Protein AF-A0A947BFW5-F1 (afdb_monomer_lite)

Radius of gyration: 13.89 Å; chains: 1; bounding box: 36×27×46 Å

Foldseek 3Di:
DQEAEDEDPDPDDADALVVSVVVRYYHAQNVQNVVLVVVVVVVQALQQKKWWWWAFQVRDIGIWIWGDDPNWTWIDGPVDPDTHTPVVVPGIGTQKIDGPPDIDGDD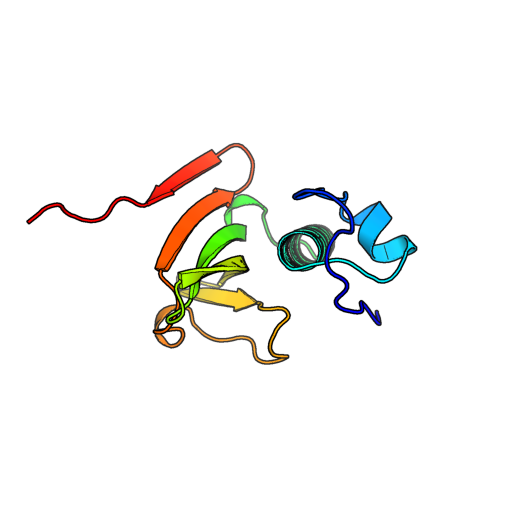DPDD

Secondary structure (DSSP, 8-state):
---EE---SSS--PPPHHHHHHHTEE-HHHHHHHHHHHHHHTT--GGGEEEEEEE-TT--EEEEEEEEETTEEEEE-SS-S-EEEGGG-TT-EEEEEEETTEEEEPPP---

Structure (mmCIF, N/CA/C/O backbone):
data_AF-A0A947BFW5-F1
#
_entry.id   AF-A0A947BFW5-F1
#
loop_
_atom_site.group_PDB
_atom_site.id
_atom_site.type_symbol
_atom_site.label_atom_id
_atom_site.label_alt_id
_atom_site.label_comp_id
_atom_site.label_asym_id
_atom_site.label_entity_id
_atom_site.label_seq_id
_atom_site.pdbx_PDB_ins_code
_atom_site.Cartn_x
_atom_site.Cartn_y
_atom_site.Cartn_z
_atom_site.occupancy
_atom_site.B_iso_or_equiv
_atom_site.auth_seq_id
_atom_site.auth_comp_id
_atom_site.auth_asym_id
_atom_site.auth_atom_id
_atom_site.pdbx_PDB_model_num
ATOM 1 N N . TRP A 1 1 ? -4.156 -3.870 -16.075 1.00 55.72 1 TRP A N 1
ATOM 2 C CA . TRP A 1 1 ? -2.977 -2.987 -16.051 1.00 55.72 1 TRP A CA 1
ATOM 3 C C . TRP A 1 1 ? -1.794 -3.835 -15.626 1.00 55.72 1 TRP A C 1
ATOM 5 O O . TRP A 1 1 ? -1.893 -4.452 -14.576 1.00 55.72 1 TRP A O 1
ATOM 15 N N . ASN A 1 2 ? -0.742 -3.935 -16.442 1.00 75.00 2 ASN A N 1
ATOM 16 C CA . ASN A 1 2 ? 0.454 -4.709 -16.088 1.00 75.00 2 ASN A CA 1
ATOM 17 C C . ASN A 1 2 ? 1.487 -3.764 -15.470 1.00 75.00 2 ASN A C 1
ATOM 19 O O . ASN A 1 2 ? 2.324 -3.225 -16.189 1.00 75.00 2 ASN A O 1
ATOM 23 N N . LEU A 1 3 ? 1.380 -3.541 -14.160 1.00 83.62 3 LEU A N 1
ATOM 24 C CA . LEU A 1 3 ? 2.415 -2.875 -13.370 1.00 83.62 3 LEU A CA 1
ATOM 25 C C . LEU A 1 3 ? 3.504 -3.897 -13.034 1.00 83.62 3 LEU A C 1
ATOM 27 O O . LEU A 1 3 ? 3.193 -4.991 -12.562 1.00 83.62 3 LEU A O 1
ATOM 31 N N . ARG A 1 4 ? 4.768 -3.562 -13.291 1.00 88.56 4 ARG A N 1
ATOM 32 C CA . ARG A 1 4 ? 5.925 -4.398 -12.939 1.00 88.56 4 ARG A CA 1
ATOM 33 C C . ARG A 1 4 ? 6.634 -3.830 -11.720 1.00 88.56 4 ARG A C 1
ATOM 35 O O . ARG A 1 4 ? 6.806 -2.619 -11.639 1.00 88.56 4 ARG A O 1
ATOM 42 N N . TYR A 1 5 ? 7.058 -4.704 -10.812 1.00 88.81 5 TYR A N 1
ATOM 43 C CA . TYR A 1 5 ? 7.924 -4.289 -9.716 1.00 88.81 5 TYR A CA 1
ATOM 44 C C . TYR A 1 5 ? 9.273 -3.831 -10.274 1.00 88.81 5 TYR A C 1
ATOM 46 O O . TYR A 1 5 ? 9.897 -4.560 -11.053 1.00 88.81 5 TYR A O 1
ATOM 54 N N . GLN A 1 6 ? 9.704 -2.640 -9.886 1.00 88.44 6 GLN A N 1
ATOM 55 C CA . GLN A 1 6 ? 11.024 -2.105 -10.163 1.00 88.44 6 GLN A CA 1
ATOM 56 C C . GLN A 1 6 ? 11.413 -1.199 -9.002 1.00 88.44 6 GLN A C 1
ATOM 58 O O . GLN A 1 6 ? 10.719 -0.224 -8.751 1.00 88.44 6 GLN A O 1
ATOM 63 N N . ASP A 1 7 ? 12.507 -1.561 -8.337 1.00 84.69 7 ASP A N 1
ATOM 64 C CA . ASP A 1 7 ? 13.103 -0.772 -7.262 1.00 84.69 7 ASP A CA 1
ATOM 65 C C . ASP A 1 7 ? 13.685 0.536 -7.807 1.00 84.69 7 ASP A C 1
ATOM 67 O O . ASP A 1 7 ? 14.087 0.611 -8.983 1.00 84.69 7 ASP A O 1
ATOM 71 N N . ASP A 1 8 ? 13.770 1.541 -6.951 1.00 79.44 8 ASP A N 1
ATOM 72 C CA . ASP A 1 8 ? 14.330 2.826 -7.320 1.00 79.44 8 ASP A CA 1
ATOM 73 C C . ASP A 1 8 ? 15.853 2.771 -7.443 1.00 79.44 8 ASP A C 1
ATOM 75 O O . ASP A 1 8 ? 16.577 2.106 -6.702 1.00 79.44 8 ASP A O 1
ATOM 79 N N . ALA A 1 9 ? 16.379 3.500 -8.429 1.00 69.31 9 ALA A N 1
ATOM 80 C CA . ALA A 1 9 ? 17.817 3.518 -8.684 1.00 69.31 9 ALA A CA 1
ATOM 81 C C . ALA A 1 9 ? 18.600 4.310 -7.619 1.00 69.31 9 ALA A C 1
ATOM 83 O O . ALA A 1 9 ? 19.794 4.064 -7.435 1.00 69.31 9 ALA A O 1
ATOM 84 N N . TYR A 1 10 ? 17.954 5.278 -6.953 1.00 61.44 10 TYR A N 1
ATOM 85 C CA . TYR A 1 10 ? 18.573 6.185 -5.985 1.00 61.44 10 TYR A CA 1
ATOM 86 C C . TYR A 1 10 ? 17.562 6.698 -4.952 1.00 61.44 10 TYR A C 1
ATOM 88 O O . TYR A 1 10 ? 16.753 7.571 -5.265 1.00 61.44 10 TYR A O 1
ATOM 96 N N . GLY A 1 11 ? 17.704 6.259 -3.698 1.00 68.81 11 GLY A N 1
ATOM 97 C CA . GLY A 1 11 ? 16.794 6.660 -2.618 1.00 68.81 11 GLY A CA 1
ATOM 98 C C . GLY A 1 11 ? 15.371 6.126 -2.816 1.00 68.81 11 GLY A C 1
ATOM 99 O O . GLY A 1 11 ? 15.155 5.307 -3.696 1.00 68.81 11 GLY A O 1
ATOM 100 N N . ASP A 1 12 ? 14.445 6.599 -1.982 1.00 74.81 12 ASP A N 1
ATOM 101 C CA . ASP A 1 12 ? 13.010 6.267 -2.005 1.00 74.81 12 ASP A CA 1
ATOM 102 C C . ASP A 1 12 ? 12.256 7.401 -2.733 1.00 74.81 12 ASP A C 1
ATOM 104 O O . ASP A 1 12 ? 12.147 8.515 -2.200 1.00 74.81 12 ASP A O 1
ATOM 108 N N . GLN A 1 13 ? 11.844 7.193 -3.990 1.00 78.25 13 GLN A N 1
ATOM 109 C CA . GLN A 1 13 ? 11.209 8.193 -4.859 1.00 78.25 13 GLN A CA 1
ATOM 110 C C . GLN A 1 13 ? 9.745 7.876 -5.159 1.00 78.25 13 GLN A C 1
ATOM 112 O O . GLN A 1 13 ? 9.364 7.316 -6.186 1.00 78.25 13 GLN A O 1
ATOM 117 N N . TRP A 1 14 ? 8.890 8.496 -4.357 1.00 79.50 14 TRP A N 1
ATOM 118 C CA . TRP A 1 14 ? 7.451 8.350 -4.481 1.00 79.50 14 TRP A CA 1
ATOM 119 C C . TRP A 1 14 ? 6.931 8.944 -5.796 1.00 79.50 14 TRP A C 1
ATOM 121 O O . TRP A 1 14 ? 6.973 10.164 -6.016 1.00 79.50 14 TRP A O 1
ATOM 131 N N . SER A 1 15 ? 6.368 8.102 -6.662 1.00 82.50 15 SER A N 1
ATOM 132 C CA . SER A 1 15 ? 5.740 8.525 -7.909 1.00 82.50 15 SER A CA 1
ATOM 133 C C . SER A 1 15 ? 4.229 8.693 -7.750 1.00 82.50 15 SER A C 1
ATOM 135 O O . SER A 1 15 ? 3.514 7.918 -7.118 1.00 82.50 15 SER A O 1
ATOM 137 N N . SER A 1 16 ? 3.685 9.737 -8.381 1.00 84.19 16 SER A N 1
ATOM 138 C CA . SER A 1 16 ? 2.230 9.923 -8.404 1.00 84.19 16 SER A CA 1
ATOM 139 C C . SER A 1 16 ? 1.538 8.756 -9.122 1.00 84.19 16 SER A C 1
ATOM 141 O O . SER A 1 16 ? 2.020 8.281 -10.152 1.00 84.19 16 SER A O 1
ATOM 143 N N . ALA A 1 17 ? 0.347 8.361 -8.663 1.00 85.62 17 ALA A N 1
ATOM 144 C CA . ALA A 1 17 ? -0.410 7.271 -9.281 1.00 85.62 17 ALA A CA 1
ATOM 145 C C . ALA A 1 17 ? -0.607 7.409 -10.811 1.00 85.62 17 ALA A C 1
ATOM 147 O O . ALA A 1 17 ? -0.448 6.408 -11.512 1.00 85.62 17 ALA A O 1
ATOM 148 N N . PRO A 1 18 ? -0.902 8.600 -11.385 1.00 85.75 18 PRO A N 1
ATOM 149 C CA . PRO A 1 18 ? -0.953 8.762 -12.839 1.00 85.75 18 PRO A CA 1
ATOM 150 C C . PRO A 1 18 ? 0.381 8.460 -13.531 1.00 85.75 18 PRO A C 1
ATOM 152 O O . PRO A 1 18 ? 0.379 7.823 -14.582 1.00 85.75 18 PRO A O 1
ATOM 155 N N . ALA A 1 19 ? 1.507 8.882 -12.945 1.00 86.62 19 ALA A N 1
ATOM 156 C CA . ALA A 1 19 ? 2.838 8.615 -13.486 1.00 86.62 19 ALA A CA 1
ATOM 157 C C . ALA A 1 19 ? 3.167 7.116 -13.436 1.00 86.62 19 ALA A C 1
ATOM 159 O O . ALA A 1 19 ? 3.565 6.548 -14.453 1.00 86.62 19 ALA A O 1
ATOM 160 N N . THR A 1 20 ? 2.913 6.461 -12.301 1.00 88.00 20 THR A N 1
ATOM 161 C CA . THR A 1 20 ? 3.108 5.016 -12.104 1.00 88.00 20 THR A CA 1
ATOM 162 C C . THR A 1 20 ? 2.281 4.200 -13.100 1.00 88.00 20 THR A C 1
ATOM 164 O O . THR A 1 20 ? 2.800 3.309 -13.775 1.00 88.00 20 THR A O 1
ATOM 167 N N . LEU A 1 21 ? 1.002 4.548 -13.275 1.00 86.31 21 LEU A N 1
ATOM 168 C CA . LEU A 1 21 ? 0.117 3.888 -14.239 1.00 86.31 21 LEU A CA 1
ATOM 169 C C . LEU A 1 21 ? 0.542 4.124 -15.696 1.00 86.31 21 LEU A C 1
ATOM 171 O O . LEU A 1 21 ? 0.399 3.215 -16.513 1.00 86.31 21 LEU A O 1
ATOM 175 N N . ALA A 1 22 ? 1.061 5.310 -16.027 1.00 88.19 22 ALA A N 1
ATOM 176 C CA . ALA A 1 22 ? 1.532 5.634 -17.372 1.00 88.19 22 ALA A CA 1
ATOM 177 C C . ALA A 1 22 ? 2.844 4.917 -17.726 1.00 88.19 22 ALA A C 1
ATOM 179 O O . ALA A 1 22 ? 2.974 4.402 -18.836 1.00 88.19 22 ALA A O 1
ATOM 180 N N . ARG A 1 23 ? 3.806 4.859 -16.793 1.00 89.88 23 ARG A N 1
ATOM 181 C CA . ARG A 1 23 ? 5.107 4.201 -17.012 1.00 89.88 23 ARG A CA 1
ATOM 182 C C . ARG A 1 23 ? 5.027 2.674 -16.914 1.00 89.88 23 ARG A C 1
ATOM 184 O O . ARG A 1 23 ? 5.807 1.979 -17.558 1.00 89.88 23 ARG A O 1
ATOM 191 N N . GLY A 1 24 ? 4.064 2.142 -16.155 1.00 89.75 24 GLY A N 1
ATOM 192 C CA . GLY A 1 24 ? 3.805 0.702 -16.048 1.00 89.75 24 GLY A CA 1
ATOM 193 C C . GLY A 1 24 ? 4.765 -0.058 -15.124 1.00 89.75 24 GLY A C 1
ATOM 194 O O . GLY A 1 24 ? 4.841 -1.285 -15.202 1.00 89.75 24 GLY A O 1
ATOM 195 N N . TYR A 1 25 ? 5.485 0.644 -14.251 1.00 89.50 25 TYR A N 1
ATOM 196 C CA . TYR A 1 25 ? 6.352 0.060 -13.227 1.00 89.50 25 TYR A CA 1
ATOM 197 C C . TYR A 1 25 ? 6.406 0.937 -11.968 1.00 89.50 25 TYR A C 1
ATOM 199 O O . TYR A 1 25 ? 5.958 2.085 -12.000 1.00 89.50 25 TYR A O 1
ATOM 207 N N . GLY A 1 26 ? 6.925 0.388 -10.875 1.00 89.69 26 GLY A N 1
ATOM 208 C CA . GLY A 1 26 ? 7.190 1.064 -9.601 1.00 89.69 26 GLY A CA 1
ATOM 209 C C . GLY A 1 26 ? 7.534 0.065 -8.506 1.00 89.69 26 GLY A C 1
ATOM 210 O O . GLY A 1 26 ? 7.519 -1.145 -8.748 1.00 89.69 26 GLY A O 1
ATOM 211 N N . ASP A 1 27 ? 7.813 0.557 -7.318 1.00 90.00 27 ASP A N 1
ATOM 212 C CA . ASP A 1 27 ? 8.112 -0.232 -6.129 1.00 90.00 27 ASP A CA 1
ATOM 213 C C . ASP A 1 27 ? 6.866 -0.390 -5.234 1.00 90.00 27 ASP A C 1
ATOM 215 O O . ASP A 1 27 ? 5.738 -0.532 -5.719 1.00 90.00 27 ASP A O 1
ATOM 219 N N . CYS A 1 28 ? 7.036 -0.514 -3.921 1.00 92.81 28 CYS A N 1
ATOM 220 C CA . CYS A 1 28 ? 5.957 -0.944 -3.040 1.00 92.81 28 CYS A CA 1
ATOM 221 C C . CYS A 1 28 ? 4.906 0.153 -2.831 1.00 92.81 28 CYS A C 1
ATOM 223 O O . CYS A 1 28 ? 3.700 -0.101 -2.959 1.00 92.81 28 CYS A O 1
ATOM 225 N N . GLU A 1 29 ? 5.339 1.372 -2.529 1.00 90.12 29 GLU A N 1
ATOM 226 C CA . GLU A 1 29 ? 4.466 2.508 -2.262 1.00 90.12 29 GLU A CA 1
ATOM 227 C C . GLU A 1 29 ? 3.804 3.010 -3.537 1.00 90.12 29 GLU A C 1
ATOM 229 O O . GLU A 1 29 ? 2.615 3.337 -3.516 1.00 90.12 29 GLU A O 1
ATOM 234 N N . ASP A 1 30 ? 4.504 2.948 -4.668 1.00 91.62 30 ASP A N 1
ATOM 235 C CA . ASP A 1 30 ? 3.956 3.298 -5.969 1.00 91.62 30 ASP A CA 1
ATOM 236 C C . ASP A 1 30 ? 2.766 2.416 -6.340 1.00 91.62 30 ASP A C 1
ATOM 238 O O . ASP A 1 30 ? 1.728 2.892 -6.818 1.00 91.62 30 ASP A O 1
ATOM 242 N N . PHE A 1 31 ? 2.879 1.111 -6.088 1.00 94.25 31 PHE A N 1
ATOM 243 C CA . PHE A 1 31 ? 1.770 0.182 -6.277 1.00 94.25 31 PHE A CA 1
ATOM 244 C C . PHE A 1 31 ? 0.609 0.490 -5.332 1.00 94.25 31 PHE A C 1
ATOM 246 O O . PHE A 1 31 ? -0.555 0.412 -5.743 1.00 94.25 31 PHE A O 1
ATOM 253 N N . ALA A 1 32 ? 0.892 0.811 -4.071 1.00 95.12 32 ALA A N 1
ATOM 254 C CA . ALA A 1 32 ? -0.138 1.108 -3.086 1.00 95.12 32 ALA A CA 1
ATOM 255 C C . ALA A 1 32 ? -0.882 2.419 -3.410 1.00 95.12 32 ALA A C 1
ATOM 257 O O . ALA A 1 32 ? -2.117 2.436 -3.392 1.00 95.12 32 ALA A O 1
ATOM 258 N N . LEU A 1 33 ? -0.168 3.470 -3.824 1.00 92.62 33 LEU A N 1
ATOM 259 C CA . LEU A 1 33 ? -0.736 4.730 -4.314 1.00 92.62 33 LEU A CA 1
ATOM 260 C C . LEU A 1 33 ? -1.540 4.532 -5.602 1.00 92.62 33 LEU A C 1
ATOM 262 O O . LEU A 1 33 ? -2.650 5.055 -5.725 1.00 92.62 33 LEU A O 1
ATOM 266 N N . ALA A 1 34 ? -1.033 3.740 -6.552 1.00 93.25 34 ALA A N 1
ATOM 267 C CA . ALA A 1 34 ? -1.762 3.423 -7.778 1.00 93.25 34 ALA A CA 1
ATOM 268 C C . ALA A 1 34 ? -3.089 2.706 -7.483 1.00 93.25 34 ALA A C 1
ATOM 270 O O . ALA A 1 34 ? -4.126 3.069 -8.044 1.00 93.25 34 ALA A O 1
ATOM 271 N N . LYS A 1 35 ? -3.090 1.727 -6.570 1.00 95.12 35 LYS A N 1
ATOM 272 C CA . LYS A 1 35 ? -4.312 1.040 -6.122 1.00 95.12 35 LYS A CA 1
ATOM 273 C C . LYS A 1 35 ? -5.279 1.994 -5.423 1.00 95.12 35 LYS A C 1
ATOM 275 O O . LYS A 1 35 ? -6.471 1.939 -5.718 1.00 95.12 35 LYS A O 1
ATOM 280 N N . MET A 1 36 ? -4.779 2.869 -4.547 1.00 94.75 36 MET A N 1
ATOM 281 C CA . MET A 1 36 ? -5.595 3.857 -3.834 1.00 94.75 36 MET A CA 1
ATOM 282 C C . MET A 1 36 ? -6.317 4.766 -4.831 1.00 94.75 36 MET A C 1
ATOM 284 O O . MET A 1 36 ? -7.544 4.808 -4.838 1.00 94.75 36 MET A O 1
ATOM 288 N N . ALA A 1 37 ? -5.583 5.377 -5.764 1.00 92.50 37 ALA A N 1
ATOM 289 C CA . ALA A 1 37 ? -6.159 6.259 -6.777 1.00 92.50 37 ALA A CA 1
ATOM 290 C C . ALA A 1 37 ? -7.170 5.547 -7.696 1.00 92.50 37 ALA A C 1
ATOM 292 O O . ALA A 1 37 ? -8.166 6.137 -8.120 1.00 92.50 37 ALA A O 1
ATOM 293 N N . LEU A 1 38 ? -6.938 4.271 -8.028 1.00 93.75 38 LEU A N 1
ATOM 294 C CA . LEU A 1 38 ? -7.897 3.478 -8.801 1.00 93.75 38 LEU A CA 1
ATOM 295 C C . LEU A 1 38 ? -9.181 3.207 -8.008 1.00 93.75 38 LEU A C 1
ATOM 297 O O . LEU A 1 38 ? -10.268 3.317 -8.570 1.00 93.75 38 LEU A O 1
ATOM 301 N N . LEU A 1 39 ? -9.079 2.877 -6.721 1.00 95.19 39 LEU A N 1
ATOM 302 C CA . LEU A 1 39 ? -10.242 2.651 -5.863 1.00 95.19 39 LEU A CA 1
ATOM 303 C C . LEU A 1 39 ? -11.025 3.942 -5.593 1.00 95.19 39 LEU A C 1
ATOM 305 O O . LEU A 1 39 ? -12.254 3.903 -5.632 1.00 95.19 39 LEU A O 1
ATOM 309 N N . GLU A 1 40 ? -10.351 5.082 -5.423 1.00 92.81 40 GLU A N 1
ATOM 310 C CA . GLU A 1 40 ? -10.996 6.403 -5.352 1.00 92.81 40 GLU A CA 1
ATOM 311 C C . GLU A 1 40 ? -11.822 6.684 -6.610 1.00 92.81 40 GLU A C 1
ATOM 313 O O . GLU A 1 40 ? -12.994 7.049 -6.522 1.00 92.81 40 GLU A O 1
ATOM 318 N N . LYS A 1 41 ? -11.254 6.434 -7.800 1.00 92.38 41 LYS A N 1
ATOM 319 C CA . LYS A 1 41 ? -11.979 6.572 -9.077 1.00 92.38 41 LYS A CA 1
ATOM 320 C C . LYS A 1 41 ? -13.173 5.626 -9.203 1.00 92.38 41 LYS A C 1
ATOM 322 O O . LYS A 1 41 ? -14.112 5.936 -9.931 1.00 92.38 41 LYS A O 1
ATOM 327 N N . LEU A 1 42 ? -13.144 4.487 -8.514 1.00 95.50 42 LEU A N 1
ATOM 328 C CA . LEU A 1 42 ? -14.255 3.535 -8.433 1.00 95.50 42 LEU A CA 1
ATOM 329 C C . LEU A 1 42 ? -15.254 3.872 -7.311 1.00 95.50 42 LEU A C 1
ATOM 331 O O . LEU A 1 42 ? -16.200 3.116 -7.095 1.00 95.50 42 LEU A O 1
ATOM 335 N N . GLY A 1 43 ? -15.071 4.995 -6.610 1.00 94.69 43 GLY A N 1
ATOM 336 C CA . GLY A 1 43 ? -15.991 5.496 -5.591 1.00 94.69 43 GLY A CA 1
ATOM 337 C C . GLY A 1 43 ? -15.743 4.962 -4.180 1.00 94.69 43 GLY A C 1
ATOM 338 O O . GLY A 1 43 ? -16.609 5.121 -3.323 1.00 94.69 43 GLY A O 1
ATOM 339 N N . VAL A 1 44 ? -14.595 4.330 -3.910 1.00 94.69 44 VAL A N 1
ATOM 340 C CA . VAL A 1 44 ? -14.210 3.994 -2.530 1.00 94.69 44 VAL A CA 1
ATOM 341 C C . VAL A 1 44 ? -13.824 5.285 -1.800 1.00 94.69 44 VAL A C 1
ATOM 343 O O . VAL A 1 44 ? -12.961 6.011 -2.297 1.00 94.69 44 VAL A O 1
ATOM 346 N N . PRO A 1 45 ? -14.431 5.597 -0.641 1.00 92.50 45 PRO A N 1
ATOM 347 C CA . PRO A 1 45 ? -14.094 6.808 0.095 1.00 92.50 45 PRO A CA 1
ATOM 348 C C . PRO A 1 45 ? -12.636 6.802 0.562 1.00 92.50 45 PRO A C 1
ATOM 350 O O . PRO A 1 45 ? -12.163 5.814 1.117 1.00 92.50 45 PRO A O 1
ATOM 353 N N . GLY A 1 46 ? -11.932 7.927 0.408 1.00 90.31 46 GLY A N 1
ATOM 354 C CA . GLY A 1 46 ? -10.536 8.050 0.851 1.00 90.31 46 GLY A CA 1
ATOM 355 C C . GLY A 1 46 ? -10.336 7.787 2.349 1.00 90.31 46 GLY A C 1
ATOM 356 O O . GLY A 1 46 ? -9.301 7.271 2.740 1.00 90.31 46 GLY A O 1
ATOM 357 N N . HIS A 1 47 ? -11.345 8.066 3.185 1.00 91.38 47 HIS A N 1
ATOM 358 C CA . HIS A 1 47 ? -11.299 7.775 4.626 1.00 91.38 47 HIS A CA 1
ATOM 359 C C . HIS A 1 47 ? -11.430 6.284 4.974 1.00 91.38 47 HIS A C 1
ATOM 361 O O . HIS A 1 47 ? -11.214 5.914 6.126 1.00 91.38 47 HIS A O 1
ATOM 367 N N . ASP A 1 48 ? -11.790 5.443 4.002 1.00 95.44 48 ASP A N 1
ATOM 368 C CA . ASP A 1 48 ? -11.781 3.988 4.134 1.00 95.44 48 ASP A CA 1
ATOM 369 C C . ASP A 1 48 ? -10.454 3.382 3.650 1.00 95.44 48 ASP A C 1
ATOM 371 O O . ASP A 1 48 ? -10.309 2.162 3.666 1.00 95.44 48 ASP A O 1
ATOM 375 N N . MET A 1 49 ? -9.484 4.182 3.195 1.00 96.50 49 MET A N 1
ATOM 376 C CA . MET A 1 49 ? -8.247 3.697 2.581 1.00 96.50 49 MET A CA 1
ATOM 377 C C . MET A 1 49 ? -7.012 4.201 3.314 1.00 96.50 49 MET A C 1
ATOM 379 O O . MET A 1 49 ? -6.846 5.393 3.537 1.00 96.50 49 MET A O 1
ATOM 383 N N . TYR A 1 50 ? -6.107 3.278 3.621 1.00 96.19 50 TYR A N 1
ATOM 384 C CA . TYR A 1 50 ? -4.909 3.525 4.405 1.00 96.19 50 TYR A CA 1
ATOM 385 C C . TYR A 1 50 ? -3.693 3.036 3.626 1.00 96.19 50 TYR A C 1
ATOM 387 O O . TYR A 1 50 ? -3.526 1.831 3.425 1.00 96.19 50 TYR A O 1
ATOM 395 N N . LEU A 1 51 ? -2.834 3.954 3.194 1.00 95.56 51 LEU A N 1
ATOM 396 C CA . LEU A 1 51 ? -1.482 3.604 2.770 1.00 95.56 51 LEU A CA 1
ATOM 397 C C . LEU A 1 51 ? -0.691 3.256 4.029 1.00 95.56 51 LEU A C 1
ATOM 399 O O . LEU A 1 51 ? -0.647 4.075 4.942 1.00 95.56 51 LEU A O 1
ATOM 403 N N . VAL A 1 52 ? -0.107 2.064 4.108 1.00 95.88 52 VAL A N 1
ATOM 404 C CA . VAL A 1 52 ? 0.590 1.589 5.311 1.00 95.88 52 VAL A CA 1
ATOM 405 C C . VAL A 1 52 ? 2.033 1.260 4.968 1.00 95.88 52 VAL A C 1
ATOM 407 O O . VAL A 1 52 ? 2.277 0.367 4.160 1.00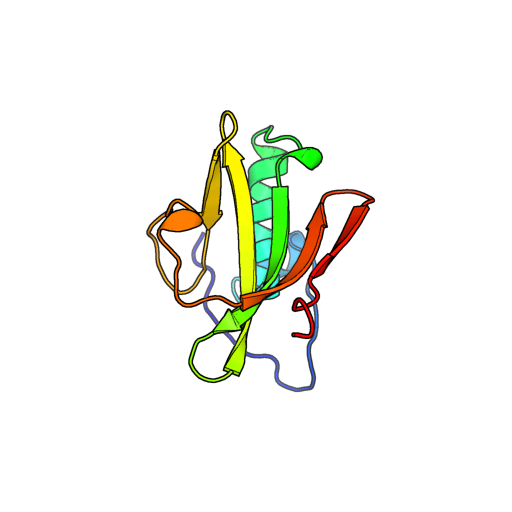 95.88 52 VAL A O 1
ATOM 410 N N . VAL A 1 53 ? 2.963 1.947 5.630 1.00 94.81 53 VAL A N 1
ATOM 411 C CA . VAL A 1 53 ? 4.390 1.610 5.650 1.00 94.81 53 VAL A CA 1
ATOM 412 C C . VAL A 1 53 ? 4.635 0.675 6.828 1.00 94.81 53 VAL A C 1
ATOM 414 O O . VAL A 1 53 ? 4.181 0.935 7.949 1.00 94.81 53 VAL A O 1
ATOM 417 N N . LEU A 1 54 ? 5.316 -0.437 6.585 1.00 95.88 54 LEU A N 1
ATOM 418 C CA . LEU A 1 54 ? 5.494 -1.518 7.550 1.00 95.88 54 LEU A CA 1
ATOM 419 C C . LEU A 1 54 ? 6.838 -2.216 7.364 1.00 95.88 54 LEU A C 1
ATOM 421 O O . LEU A 1 54 ? 7.512 -2.024 6.358 1.00 95.88 54 LEU A O 1
ATOM 425 N N . ARG A 1 55 ? 7.193 -3.075 8.319 1.00 94.88 55 ARG A N 1
ATOM 426 C CA . ARG A 1 55 ? 8.279 -4.049 8.162 1.00 94.88 55 ARG A CA 1
ATOM 427 C C . ARG A 1 55 ? 7.751 -5.464 8.150 1.00 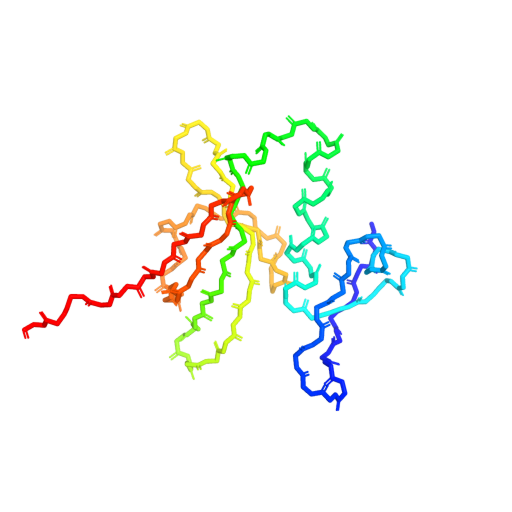94.88 55 ARG A C 1
ATOM 429 O O . ARG A 1 55 ? 6.812 -5.783 8.885 1.00 94.88 55 ARG A O 1
ATOM 436 N N . ASP A 1 56 ? 8.366 -6.313 7.341 1.00 93.06 56 ASP A N 1
ATOM 437 C CA . ASP A 1 56 ? 8.100 -7.746 7.372 1.00 93.06 56 ASP A CA 1
ATOM 438 C C . ASP A 1 56 ? 8.905 -8.473 8.469 1.00 93.06 56 ASP A C 1
ATOM 440 O O . ASP A 1 56 ? 9.579 -7.873 9.317 1.00 93.06 56 ASP A O 1
ATOM 444 N N . ARG A 1 57 ? 8.814 -9.807 8.496 1.00 91.56 57 ARG A N 1
ATOM 445 C CA . ARG A 1 57 ? 9.519 -10.641 9.482 1.00 91.56 57 ARG A CA 1
ATOM 446 C C . ARG A 1 57 ? 11.037 -10.554 9.370 1.00 91.56 57 ARG A C 1
ATOM 448 O O . ARG A 1 57 ? 11.711 -10.816 10.362 1.00 91.56 57 ARG A O 1
ATOM 455 N N . GLN A 1 58 ? 11.552 -10.202 8.199 1.00 92.62 58 GLN A N 1
ATOM 456 C CA . GLN A 1 58 ? 12.969 -10.021 7.913 1.00 92.62 58 GLN A CA 1
ATOM 457 C C . GLN A 1 58 ? 13.438 -8.586 8.205 1.00 92.62 58 GLN A C 1
ATOM 459 O O . GLN A 1 58 ? 14.596 -8.272 7.957 1.00 92.62 58 GLN A O 1
ATOM 464 N N . ASP A 1 59 ? 12.561 -7.747 8.770 1.00 91.12 59 ASP A N 1
ATOM 465 C CA . ASP A 1 59 ? 12.790 -6.325 9.048 1.00 91.12 59 ASP A CA 1
ATOM 466 C C . ASP A 1 59 ? 13.026 -5.477 7.787 1.00 91.12 59 ASP A C 1
ATOM 468 O O . ASP A 1 59 ? 13.585 -4.386 7.859 1.00 91.12 59 ASP A O 1
ATOM 472 N N . VAL A 1 60 ? 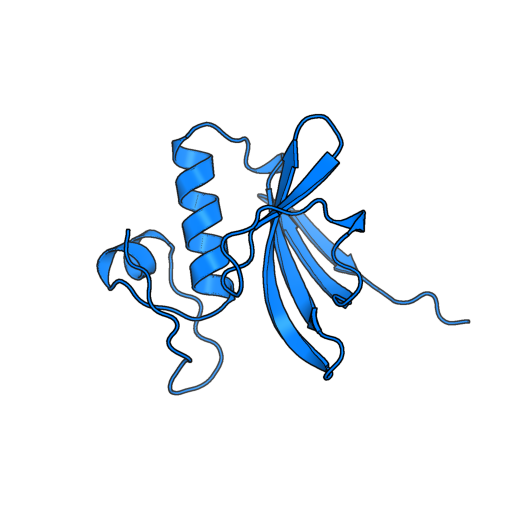12.558 -5.963 6.633 1.00 92.19 60 VAL A N 1
ATOM 473 C CA . VAL A 1 60 ? 12.598 -5.225 5.369 1.00 92.19 60 VAL A CA 1
ATOM 474 C C . VAL A 1 60 ? 11.367 -4.331 5.279 1.00 92.19 60 VAL A C 1
ATOM 476 O O . VAL A 1 60 ? 10.246 -4.770 5.561 1.00 92.19 60 VAL A O 1
ATOM 479 N N . GLU A 1 61 ? 11.580 -3.070 4.904 1.00 93.12 61 GLU A N 1
ATOM 480 C CA . GLU A 1 61 ? 10.503 -2.100 4.714 1.00 93.12 61 GLU A CA 1
ATOM 481 C C . GLU A 1 61 ? 9.641 -2.459 3.496 1.00 93.12 61 GLU A C 1
ATOM 483 O O . GLU A 1 61 ? 10.100 -3.027 2.503 1.00 93.12 61 GLU A O 1
ATOM 488 N N . HIS A 1 62 ? 8.343 -2.202 3.622 1.00 95.50 62 HIS A N 1
ATOM 489 C CA . HIS A 1 62 ? 7.335 -2.505 2.616 1.00 95.50 62 HIS A CA 1
ATOM 490 C C . HIS A 1 62 ? 6.185 -1.507 2.716 1.00 95.50 62 HIS A C 1
ATOM 492 O O . HIS A 1 62 ? 5.938 -0.929 3.779 1.00 95.50 62 HIS A O 1
ATOM 498 N N . ALA A 1 63 ? 5.422 -1.374 1.637 1.00 96.06 63 ALA A N 1
ATOM 499 C CA . ALA A 1 63 ? 4.219 -0.559 1.610 1.00 96.06 63 ALA A CA 1
ATOM 500 C C . ALA A 1 63 ? 3.040 -1.326 1.006 1.00 96.06 63 ALA A C 1
ATOM 502 O O . ALA A 1 63 ? 3.160 -2.030 0.003 1.00 96.06 63 ALA A O 1
ATOM 503 N N . ILE A 1 64 ? 1.877 -1.186 1.638 1.00 97.25 64 ILE A N 1
ATOM 504 C CA . ILE A 1 64 ? 0.624 -1.822 1.220 1.00 97.25 64 ILE A CA 1
ATOM 505 C C . ILE A 1 64 ? -0.523 -0.816 1.248 1.00 97.25 64 ILE A C 1
ATOM 507 O O . ILE A 1 64 ? -0.449 0.230 1.894 1.00 97.25 64 ILE A O 1
ATOM 511 N N . LEU A 1 65 ? -1.634 -1.184 0.615 1.00 97.69 65 LEU A N 1
ATOM 512 C CA . LEU A 1 65 ? -2.910 -0.507 0.805 1.00 97.69 65 LEU A CA 1
ATOM 513 C C . LEU A 1 65 ? -3.821 -1.366 1.687 1.00 97.69 65 LEU A C 1
ATOM 515 O O . LEU A 1 65 ? -4.109 -2.511 1.344 1.00 97.69 65 LEU A O 1
ATOM 519 N N . ALA A 1 66 ? -4.316 -0.814 2.790 1.00 97.62 66 ALA A N 1
ATOM 520 C CA . ALA A 1 66 ? -5.397 -1.399 3.574 1.00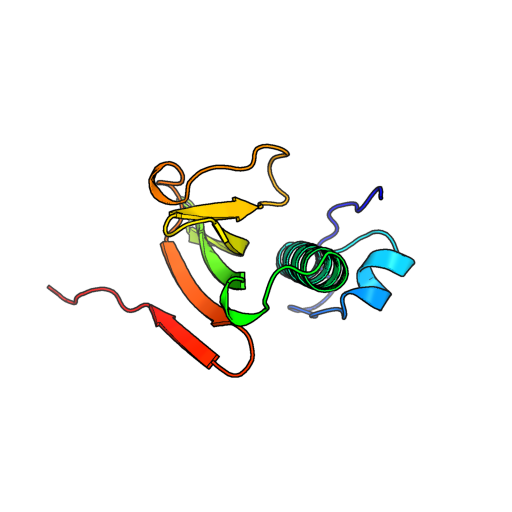 97.62 66 ALA A CA 1
ATOM 521 C C . ALA A 1 66 ? -6.706 -0.641 3.313 1.00 97.62 66 ALA A C 1
ATOM 523 O O . ALA A 1 66 ? -6.717 0.584 3.246 1.00 97.62 66 ALA A O 1
ATOM 524 N N . VAL A 1 67 ? -7.819 -1.358 3.162 1.00 97.62 67 VAL A N 1
ATOM 525 C CA . VAL A 1 67 ? -9.132 -0.781 2.840 1.00 97.62 67 VAL A CA 1
ATOM 526 C C . VAL A 1 67 ? -10.177 -1.298 3.819 1.00 97.62 67 VAL A C 1
ATOM 528 O O . VAL A 1 67 ? -10.345 -2.509 3.966 1.00 97.62 67 VAL A O 1
ATOM 531 N N . ASN A 1 68 ? -10.904 -0.398 4.471 1.00 96.44 68 ASN A N 1
ATOM 532 C CA . ASN A 1 68 ? -12.058 -0.731 5.288 1.00 96.44 68 ASN A CA 1
ATOM 533 C C . ASN A 1 68 ? -13.230 -1.143 4.387 1.00 96.44 68 ASN A C 1
ATOM 535 O O . ASN A 1 68 ? -13.700 -0.398 3.528 1.00 96.44 68 ASN A O 1
ATOM 539 N N . ARG A 1 69 ? -13.709 -2.370 4.575 1.00 94.25 69 ARG A N 1
ATOM 540 C CA . ARG A 1 69 ? -14.900 -2.914 3.929 1.00 94.25 69 ARG A CA 1
ATOM 541 C C . ARG A 1 69 ? -15.851 -3.399 5.011 1.00 94.25 69 ARG A C 1
ATOM 543 O O . ARG A 1 69 ? -15.685 -4.493 5.543 1.00 94.25 69 ARG A O 1
ATOM 550 N N . GLY A 1 70 ? -16.849 -2.578 5.339 1.00 92.31 70 GLY A N 1
ATOM 551 C CA . GLY A 1 70 ? -17.899 -2.950 6.292 1.00 92.31 70 GLY A CA 1
ATOM 552 C C . GLY A 1 70 ? -17.380 -3.219 7.709 1.00 92.31 70 GLY A C 1
ATOM 553 O O . GLY A 1 70 ? -17.851 -4.144 8.362 1.00 92.31 70 GLY A O 1
ATOM 554 N N . GLY A 1 71 ? -16.384 -2.452 8.166 1.00 93.94 71 GLY A N 1
ATOM 555 C CA . GLY A 1 71 ? -15.780 -2.595 9.494 1.00 93.94 71 GLY A CA 1
ATOM 556 C C . GLY A 1 71 ? -14.608 -3.577 9.556 1.00 93.94 71 GLY A C 1
ATOM 557 O O . GLY A 1 71 ? -14.055 -3.793 10.632 1.00 93.94 71 GLY A O 1
ATOM 558 N N . ARG A 1 72 ? -14.205 -4.166 8.424 1.00 96.19 72 ARG A N 1
ATOM 559 C CA . ARG A 1 72 ? -13.054 -5.070 8.339 1.00 96.19 72 ARG A CA 1
ATOM 560 C C . ARG A 1 72 ? -11.994 -4.513 7.397 1.00 96.19 72 ARG A C 1
ATOM 562 O O . ARG A 1 72 ? -12.299 -4.164 6.260 1.00 96.19 72 ARG A O 1
ATOM 569 N N . LEU A 1 73 ? -10.745 -4.466 7.859 1.00 96.75 73 LEU A N 1
ATOM 570 C CA . LEU A 1 73 ? -9.609 -4.057 7.035 1.00 96.75 73 LEU A CA 1
ATOM 571 C C . LEU A 1 73 ? -9.163 -5.200 6.118 1.00 96.75 73 LEU A C 1
ATOM 573 O O . LEU A 1 73 ? -8.870 -6.307 6.576 1.00 96.75 73 LEU A O 1
ATOM 577 N N . MET A 1 74 ? -9.090 -4.897 4.828 1.00 98.06 74 MET A N 1
ATOM 578 C CA . MET A 1 74 ? -8.626 -5.782 3.766 1.00 98.06 74 MET A CA 1
ATOM 579 C C . MET A 1 74 ? -7.313 -5.245 3.198 1.00 98.06 74 MET A C 1
ATOM 581 O O . MET A 1 74 ? -7.230 -4.075 2.843 1.00 98.06 74 MET A O 1
ATOM 585 N N . VAL A 1 75 ? -6.299 -6.094 3.097 1.00 97.75 75 VAL A N 1
ATOM 586 C CA . VAL A 1 75 ? -4.959 -5.776 2.602 1.00 97.75 75 VAL A CA 1
ATOM 587 C C . VAL A 1 75 ? -4.861 -6.087 1.115 1.00 97.75 75 VAL A C 1
ATOM 589 O O . VAL A 1 75 ? -5.187 -7.191 0.672 1.00 97.75 75 VAL A O 1
ATOM 592 N N . LEU A 1 76 ? -4.386 -5.102 0.356 1.00 97.69 76 LEU A N 1
ATOM 593 C CA . LEU A 1 76 ? -4.011 -5.209 -1.043 1.00 97.69 76 LEU A CA 1
ATOM 594 C C . LEU A 1 76 ? -2.499 -4.999 -1.155 1.00 97.69 76 LEU A C 1
ATOM 596 O O . LEU A 1 76 ? -2.002 -3.873 -1.160 1.00 97.69 76 LEU A O 1
ATOM 600 N N . ASP A 1 77 ? -1.780 -6.096 -1.338 1.00 95.56 77 ASP A N 1
ATOM 601 C CA . ASP A 1 77 ? -0.320 -6.150 -1.429 1.00 95.56 77 ASP A CA 1
ATOM 602 C C . ASP A 1 77 ? 0.116 -6.361 -2.893 1.00 95.56 77 ASP 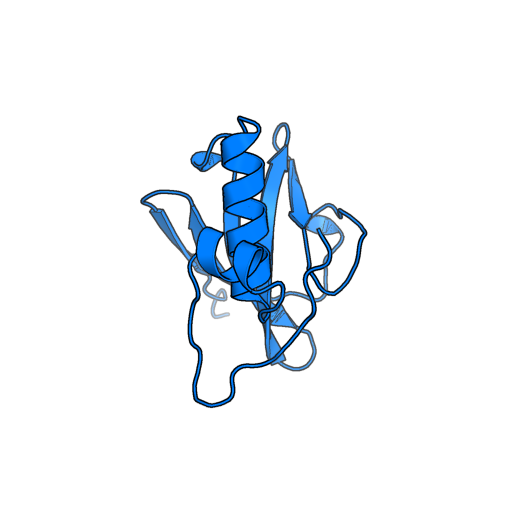A C 1
ATOM 604 O O . ASP A 1 77 ? -0.655 -6.867 -3.705 1.00 95.56 77 ASP A O 1
ATOM 608 N N . ASN A 1 78 ? 1.268 -5.843 -3.313 1.00 93.88 78 ASN A N 1
ATOM 609 C CA . ASN A 1 78 ? 1.837 -6.100 -4.644 1.00 93.88 78 ASN A CA 1
ATOM 610 C C . ASN A 1 78 ? 2.642 -7.411 -4.699 1.00 93.88 78 ASN A C 1
ATOM 612 O O . ASN A 1 78 ? 2.893 -7.905 -5.795 1.00 93.88 78 ASN A O 1
ATOM 616 N N . ARG A 1 79 ? 2.991 -8.015 -3.553 1.00 92.56 79 ARG A N 1
ATOM 617 C CA . ARG A 1 79 ? 3.671 -9.324 -3.489 1.00 92.56 79 ARG A CA 1
ATOM 618 C C . ARG A 1 79 ? 2.723 -10.515 -3.715 1.00 92.56 79 ARG A C 1
ATOM 620 O O . ARG A 1 79 ? 3.182 -11.645 -3.875 1.00 92.56 79 ARG A O 1
ATOM 627 N N . THR A 1 80 ? 1.405 -10.298 -3.728 1.00 91.44 80 THR A N 1
ATOM 628 C CA . THR A 1 80 ? 0.396 -11.342 -3.972 1.00 91.44 80 THR A CA 1
ATOM 629 C C . THR A 1 80 ? -0.882 -10.780 -4.597 1.00 91.44 80 THR A C 1
ATOM 631 O O . THR A 1 80 ? -1.321 -9.692 -4.247 1.00 91.44 80 THR A O 1
ATOM 634 N N . ASP A 1 81 ? -1.541 -11.558 -5.461 1.00 91.25 81 ASP A N 1
ATOM 635 C CA . ASP A 1 81 ? -2.854 -11.201 -6.027 1.00 91.25 81 ASP A CA 1
ATOM 636 C C . ASP A 1 81 ? -4.024 -11.428 -5.051 1.00 91.25 81 ASP A C 1
ATOM 638 O O . ASP A 1 81 ? -5.179 -11.112 -5.348 1.00 91.25 81 ASP A O 1
ATOM 642 N N . ARG A 1 82 ? -3.762 -12.018 -3.878 1.00 94.31 82 ARG A N 1
ATOM 643 C CA . ARG A 1 82 ? -4.798 -12.284 -2.876 1.00 94.31 82 ARG A CA 1
ATOM 644 C C . ARG A 1 82 ? -5.124 -11.013 -2.099 1.00 94.31 82 ARG A C 1
ATOM 646 O O . ARG A 1 82 ? -4.244 -10.397 -1.511 1.00 94.31 82 ARG A O 1
ATOM 653 N N . VAL A 1 83 ? -6.414 -10.699 -1.997 1.00 96.06 83 VAL A N 1
ATOM 654 C CA . VAL A 1 83 ? -6.915 -9.715 -1.029 1.00 96.06 83 VAL A CA 1
ATOM 655 C C . VAL A 1 83 ? -7.186 -10.438 0.283 1.00 96.06 83 VAL A C 1
ATOM 657 O O . VAL A 1 83 ? -8.051 -11.315 0.345 1.00 96.06 83 VAL A O 1
ATOM 660 N N . LEU A 1 84 ? -6.434 -10.097 1.326 1.00 96.31 84 LEU A N 1
ATOM 661 C CA . LEU A 1 84 ? -6.485 -10.798 2.607 1.00 96.31 84 LEU A CA 1
ATOM 662 C C . LEU A 1 84 ? -7.005 -9.883 3.712 1.00 96.31 84 LEU A C 1
ATOM 664 O O . LEU A 1 84 ? -6.619 -8.722 3.773 1.00 96.31 84 LEU A O 1
ATOM 668 N N . PRO A 1 85 ? -7.847 -10.380 4.623 1.00 96.69 85 PRO A N 1
ATOM 669 C CA . PRO A 1 85 ? -8.108 -9.684 5.870 1.00 96.69 85 PRO A CA 1
ATOM 670 C C . PRO A 1 85 ? -6.821 -9.378 6.642 1.00 96.69 85 PRO A C 1
ATOM 672 O O . PRO A 1 85 ? -5.943 -10.238 6.734 1.00 96.69 85 PRO A O 1
ATOM 675 N N . ALA A 1 86 ? -6.722 -8.183 7.228 1.00 94.81 86 ALA A N 1
ATOM 676 C CA . ALA A 1 86 ? -5.523 -7.752 7.951 1.00 94.81 86 ALA A CA 1
ATOM 677 C C . ALA A 1 86 ? -5.147 -8.699 9.109 1.00 94.81 86 ALA A C 1
ATOM 679 O O . ALA A 1 86 ? -3.969 -8.933 9.354 1.00 94.81 86 ALA A O 1
ATOM 680 N N . ASP A 1 87 ? -6.131 -9.326 9.763 1.00 92.94 87 ASP A N 1
ATOM 681 C CA . ASP A 1 87 ? -5.932 -10.301 10.846 1.00 92.94 87 ASP A CA 1
ATOM 682 C C . ASP A 1 87 ? -5.271 -11.621 10.398 1.00 92.94 87 ASP A C 1
ATOM 684 O O . ASP A 1 87 ? -4.752 -12.380 11.223 1.00 92.94 87 ASP A O 1
ATOM 688 N N . LEU A 1 88 ? -5.250 -11.893 9.090 1.00 93.75 88 LEU A N 1
ATOM 689 C CA . LEU A 1 88 ? -4.546 -13.035 8.505 1.00 93.75 88 LEU A CA 1
ATOM 690 C C . LEU A 1 88 ? -3.120 -12.693 8.048 1.00 93.75 88 LEU A C 1
ATOM 692 O O . LEU A 1 88 ? -2.340 -13.606 7.778 1.00 93.75 88 LEU A O 1
ATOM 696 N N . VAL A 1 89 ? -2.752 -11.410 8.007 1.00 92.69 89 VAL A N 1
ATOM 697 C CA . VAL A 1 89 ? -1.417 -10.943 7.614 1.00 92.69 89 VAL A CA 1
ATOM 698 C C . VAL A 1 89 ? -0.555 -10.768 8.866 1.00 92.69 89 VAL A C 1
ATOM 700 O O . VAL A 1 89 ? -0.351 -9.672 9.374 1.00 92.69 89 VAL A O 1
ATOM 703 N N . ARG A 1 90 ? -0.068 -11.889 9.407 1.00 87.75 90 ARG A N 1
ATOM 704 C CA . ARG A 1 90 ? 0.645 -11.940 10.702 1.00 87.75 90 ARG A CA 1
ATOM 705 C C . ARG A 1 90 ? 2.117 -11.535 10.643 1.00 87.75 90 ARG A C 1
ATOM 707 O O . ARG A 1 90 ? 2.792 -11.518 11.670 1.00 87.75 90 ARG A O 1
ATOM 714 N N . ASP A 1 91 ? 2.621 -11.282 9.446 1.00 91.06 91 ASP A N 1
ATOM 715 C CA . ASP A 1 91 ? 4.053 -11.150 9.183 1.00 91.06 91 ASP A CA 1
ATOM 716 C C . ASP A 1 91 ? 4.475 -9.682 9.097 1.00 91.06 91 ASP A C 1
ATOM 718 O O . ASP A 1 91 ? 5.657 -9.399 8.936 1.00 91.06 91 ASP A O 1
ATOM 722 N N . TYR A 1 92 ? 3.517 -8.760 9.220 1.00 94.38 92 TYR A N 1
ATOM 723 C CA . TYR A 1 92 ? 3.712 -7.329 9.050 1.00 94.38 92 TYR A CA 1
ATOM 724 C C . TYR A 1 92 ? 3.603 -6.579 10.370 1.00 94.38 92 TYR A C 1
ATOM 726 O O . TYR A 1 92 ? 2.656 -6.760 11.135 1.00 94.38 92 TYR A O 1
ATOM 734 N N . ARG A 1 93 ? 4.569 -5.691 10.600 1.00 94.38 93 ARG A N 1
ATOM 735 C CA . ARG A 1 93 ? 4.605 -4.730 11.702 1.00 94.38 93 ARG A CA 1
ATOM 736 C C . ARG A 1 93 ? 4.428 -3.319 11.129 1.00 94.38 93 ARG A C 1
ATOM 738 O O . ARG A 1 93 ? 5.383 -2.793 10.558 1.00 94.38 93 ARG A O 1
ATOM 745 N N . PRO A 1 94 ? 3.230 -2.715 11.217 1.00 93.81 94 PRO A N 1
ATOM 746 C CA . PRO A 1 94 ? 3.003 -1.349 10.749 1.00 93.81 94 PRO A CA 1
ATOM 747 C C . PRO A 1 94 ? 3.899 -0.342 11.477 1.00 93.81 94 PRO A C 1
ATOM 749 O O . PRO A 1 94 ? 4.014 -0.402 12.698 1.00 93.81 94 PRO A O 1
ATOM 752 N N . ILE A 1 95 ? 4.491 0.590 10.730 1.00 93.31 95 ILE A N 1
ATOM 753 C CA . ILE A 1 95 ? 5.253 1.735 11.254 1.00 93.31 95 ILE A CA 1
ATOM 754 C C . ILE A 1 95 ? 4.377 2.987 11.208 1.00 93.31 95 ILE A C 1
ATOM 756 O O . ILE A 1 95 ? 4.240 3.706 12.198 1.00 93.31 95 ILE A O 1
ATOM 760 N N . MET A 1 96 ? 3.757 3.247 10.056 1.00 91.62 96 MET A N 1
ATOM 761 C CA . MET A 1 96 ? 2.968 4.453 9.818 1.00 91.62 96 MET A CA 1
ATOM 762 C C . MET A 1 96 ? 1.836 4.174 8.830 1.00 91.62 96 MET A C 1
ATOM 764 O O . MET A 1 96 ? 1.966 3.314 7.959 1.00 91.62 96 MET A O 1
ATOM 768 N N . SER A 1 97 ? 0.725 4.900 8.947 1.00 92.25 97 SER A N 1
ATOM 769 C CA . SER A 1 97 ? -0.327 4.900 7.931 1.00 92.25 97 SER A CA 1
ATOM 770 C C . SER A 1 97 ? -0.834 6.298 7.590 1.00 92.25 97 SER A C 1
ATOM 772 O O . SER A 1 97 ? -0.783 7.210 8.417 1.00 92.25 97 SER A O 1
ATOM 774 N N . TYR A 1 98 ? -1.348 6.448 6.369 1.00 89.62 98 TYR A N 1
ATOM 775 C CA . TYR A 1 98 ? -1.926 7.681 5.835 1.00 89.62 98 TYR A CA 1
ATOM 776 C C . TYR A 1 98 ? -3.309 7.404 5.236 1.00 89.62 98 TYR A C 1
ATOM 778 O O . TYR A 1 98 ? -3.454 6.485 4.432 1.00 89.62 98 TYR A O 1
ATOM 786 N N . SER A 1 99 ? -4.313 8.206 5.597 1.00 89.12 99 SER A N 1
ATOM 787 C CA . SER A 1 99 ? -5.680 8.149 5.053 1.00 89.12 99 SER A CA 1
ATOM 788 C C . SER A 1 99 ? -6.222 9.566 4.879 1.00 89.12 99 SER A C 1
ATOM 790 O O . SER A 1 99 ? -6.538 10.248 5.860 1.00 89.12 99 SER A O 1
ATOM 792 N N . GLY A 1 100 ? -6.376 10.012 3.632 1.00 75.38 100 GLY A N 1
ATOM 793 C CA . GLY A 1 100 ? -6.800 11.380 3.329 1.00 75.38 100 GLY A CA 1
ATOM 794 C C . GLY A 1 100 ? -5.878 12.420 3.995 1.00 75.38 100 GLY A C 1
ATOM 795 O O . GLY A 1 100 ? -4.665 12.337 3.823 1.00 75.38 100 GLY A O 1
ATOM 796 N N . PRO A 1 101 ? -6.406 13.395 4.764 1.00 61.12 101 PRO A N 1
ATOM 797 C CA . PRO A 1 101 ? -5.588 14.412 5.432 1.00 61.12 101 PRO A CA 1
ATOM 798 C C . PRO A 1 101 ? -4.934 13.930 6.741 1.00 61.12 101 PRO A C 1
ATOM 800 O O . PRO A 1 101 ? -4.288 14.725 7.421 1.00 61.12 101 PRO A O 1
ATOM 803 N N . PHE A 1 102 ? -5.133 12.670 7.139 1.00 67.75 102 PHE A N 1
ATOM 804 C CA . PHE A 1 102 ? -4.710 12.153 8.439 1.00 67.75 102 PHE A CA 1
ATOM 805 C C . PHE A 1 102 ? -3.548 11.163 8.310 1.00 67.75 102 PHE A C 1
ATOM 807 O O . PHE A 1 102 ? -3.503 10.362 7.373 1.00 67.75 102 PHE A O 1
ATOM 814 N N . SER A 1 103 ? -2.640 11.185 9.288 1.00 68.25 103 SER A N 1
ATOM 815 C CA . SER A 1 103 ? -1.561 10.208 9.447 1.00 68.25 103 SER A CA 1
ATOM 816 C C . SER A 1 103 ? -1.500 9.669 10.879 1.00 68.25 103 SER A C 1
ATOM 818 O O . SER A 1 103 ? -1.831 10.370 11.838 1.00 68.25 103 SER A O 1
ATOM 820 N N . TRP A 1 104 ? -1.072 8.413 11.025 1.00 76.31 104 TRP A N 1
ATOM 821 C CA . TRP A 1 104 ? -0.882 7.734 12.309 1.00 76.31 104 TRP A CA 1
ATOM 822 C C . TRP A 1 104 ? 0.503 7.105 12.363 1.00 76.31 104 TRP A C 1
ATOM 824 O O . TRP A 1 104 ? 0.917 6.441 11.416 1.00 76.31 104 TRP A O 1
ATOM 834 N N . ILE A 1 105 ? 1.190 7.265 13.493 1.00 72.62 105 ILE A N 1
ATOM 835 C CA . ILE A 1 105 ? 2.432 6.551 13.808 1.00 72.62 105 ILE A CA 1
ATOM 836 C C . ILE A 1 105 ? 2.082 5.424 14.770 1.00 72.62 105 ILE A C 1
ATOM 838 O O . ILE A 1 105 ? 1.443 5.657 15.799 1.00 72.62 105 ILE A O 1
ATOM 842 N N . TYR A 1 106 ? 2.505 4.210 14.442 1.00 75.56 106 TYR A N 1
ATOM 843 C CA . TYR A 1 106 ? 2.344 3.056 15.310 1.00 75.56 106 TYR A CA 1
ATOM 844 C C . TYR A 1 106 ? 3.598 2.917 16.172 1.00 75.56 106 TYR A C 1
ATOM 846 O O . TYR A 1 106 ? 4.709 2.785 15.667 1.00 75.56 106 TYR A O 1
ATOM 854 N N . GLY A 1 107 ? 3.417 2.989 17.489 1.00 55.03 107 GLY A N 1
ATOM 855 C CA . GLY A 1 107 ? 4.462 2.687 18.463 1.00 55.03 107 GLY A CA 1
ATOM 856 C C . GLY A 1 107 ? 4.253 1.303 19.065 1.00 55.03 107 GLY A C 1
ATOM 857 O O . GLY A 1 107 ? 3.115 0.862 19.243 1.00 55.03 107 GLY A O 1
ATOM 858 N N . GLU A 1 108 ? 5.341 0.628 19.428 1.00 56.03 108 GLU A N 1
ATOM 859 C CA . GLU A 1 108 ? 5.249 -0.506 20.345 1.00 56.03 108 GLU A CA 1
ATOM 860 C C . GLU A 1 108 ? 4.862 -0.008 21.744 1.00 56.03 108 GLU A C 1
ATOM 862 O O . GLU A 1 108 ? 5.288 1.063 22.188 1.00 56.03 108 GLU A O 1
ATOM 867 N N . ARG A 1 109 ? 4.074 -0.801 22.481 1.00 39.72 109 ARG A N 1
ATOM 868 C CA . ARG A 1 109 ? 4.024 -0.634 23.936 1.00 39.72 109 ARG A CA 1
ATOM 869 C C . ARG A 1 109 ? 5.412 -0.996 24.455 1.00 39.72 109 ARG A C 1
ATOM 871 O O . ARG A 1 109 ? 5.758 -2.173 24.450 1.00 39.72 109 ARG A O 1
ATOM 878 N N . ALA A 1 110 ? 6.177 -0.005 24.905 1.00 31.88 110 ALA A N 1
ATOM 879 C CA . ALA A 1 110 ? 7.306 -0.273 25.781 1.00 31.88 110 ALA A CA 1
ATOM 880 C C . ALA A 1 110 ? 6.765 -1.045 26.996 1.00 31.88 110 ALA A C 1
ATOM 882 O O . ALA A 1 110 ? 5.825 -0.583 27.653 1.00 31.88 110 ALA A O 1
ATOM 883 N N . GLY A 1 111 ? 7.273 -2.262 27.190 1.00 35.56 111 GLY A N 1
ATOM 884 C CA . GLY A 1 111 ? 7.052 -3.038 28.409 1.00 35.56 111 GLY A CA 1
ATOM 885 C C . GLY A 1 111 ? 7.703 -2.373 29.610 1.00 35.56 111 GLY A C 1
ATOM 886 O O . GLY A 1 111 ? 8.740 -1.700 29.413 1.00 35.56 111 GLY A O 1
#

Sequence (111 aa):
WNLRYQDDAYGDQWSSAPATLARGYGDCEDFALAKMALLEKLGVPGHDMYLVVLRDRQDVEHAILAVNRGGRLMVLDNRTDRVLPADLVRDYRPIMSYSGPFSWIYGERAG

pLDDT: mean 87.36, std 12.96, range [31.88, 98.06]